Protein AF-A0A7Z0V0J2-F1 (afdb_monomer_lite)

Radius of gyration: 20.79 Å; chains: 1; bounding box: 38×26×68 Å

Foldseek 3Di:
DDWDKDKDQPVVQVPPPDDPDDDDQDKDKGKIKIKTKDKFFDDDPDNVCCVVDLHGMWMKIKIKMKMKIQDSDPDRFKIKIKIKMKMAIPDDRVPPDPDGMDIDMDIDIGD

Organism: Moraxella catarrhalis (NCBI:txid480)

Structure (mmCIF, N/CA/C/O backbone):
data_AF-A0A7Z0V0J2-F1
#
_entry.id   AF-A0A7Z0V0J2-F1
#
loop_
_atom_site.group_PDB
_atom_site.id
_atom_site.type_symbol
_atom_site.label_atom_id
_atom_site.label_alt_id
_atom_site.label_comp_id
_atom_site.label_asym_id
_atom_site.label_entity_id
_atom_site.label_seq_id
_atom_site.pdbx_PDB_ins_code
_atom_site.Cartn_x
_atom_site.Cartn_y
_atom_site.Cartn_z
_atom_site.occupancy
_atom_site.B_iso_or_equiv
_atom_site.auth_seq_id
_atom_site.auth_comp_id
_atom_site.auth_asym_id
_atom_site.auth_atom_id
_atom_site.pdbx_PDB_model_num
ATOM 1 N N . MET A 1 1 ? -7.500 -13.864 8.352 1.00 44.88 1 MET A N 1
ATOM 2 C CA . MET A 1 1 ? -7.374 -12.515 7.763 1.00 44.88 1 MET A CA 1
ATOM 3 C C . MET A 1 1 ? -7.485 -12.677 6.258 1.00 44.88 1 MET A C 1
ATOM 5 O O . MET A 1 1 ? -6.665 -13.387 5.693 1.00 44.88 1 MET A O 1
ATOM 9 N N . VAL A 1 2 ? -8.533 -12.138 5.637 1.00 36.44 2 VAL A N 1
ATOM 10 C CA . VAL A 1 2 ? -8.709 -12.161 4.176 1.00 36.44 2 VAL A CA 1
ATOM 11 C C . VAL A 1 2 ? -8.201 -10.818 3.658 1.00 36.44 2 VAL A C 1
ATOM 13 O O . VAL A 1 2 ? -8.670 -9.782 4.117 1.00 36.44 2 VAL A O 1
ATOM 16 N N . ARG A 1 3 ? -7.206 -10.835 2.769 1.00 45.53 3 ARG A N 1
ATOM 17 C CA . ARG A 1 3 ? -6.729 -9.653 2.037 1.00 45.53 3 ARG A CA 1
ATOM 18 C C . ARG A 1 3 ? -7.286 -9.759 0.618 1.00 45.53 3 ARG A C 1
ATOM 20 O O . ARG A 1 3 ? -7.129 -10.808 0.002 1.00 45.53 3 ARG A O 1
ATOM 27 N N . GLN A 1 4 ? -7.962 -8.719 0.139 1.00 55.06 4 GLN A N 1
ATOM 28 C CA . GLN A 1 4 ? -8.370 -8.603 -1.262 1.00 55.06 4 GLN A CA 1
ATOM 29 C C . GLN A 1 4 ? -7.607 -7.436 -1.881 1.00 55.06 4 GLN A C 1
ATOM 31 O O . GLN A 1 4 ? -7.829 -6.276 -1.533 1.00 55.06 4 GLN A O 1
ATOM 36 N N . ASP A 1 5 ? -6.681 -7.759 -2.773 1.00 52.59 5 ASP A N 1
ATOM 37 C CA . ASP A 1 5 ? -5.932 -6.818 -3.589 1.00 52.59 5 ASP A CA 1
ATOM 38 C C . ASP A 1 5 ? -6.506 -6.791 -5.010 1.00 52.59 5 ASP A C 1
ATOM 40 O O . ASP A 1 5 ? -6.688 -7.825 -5.650 1.00 52.59 5 ASP A O 1
ATOM 44 N N . ILE A 1 6 ? -6.807 -5.594 -5.519 1.00 63.78 6 ILE A N 1
ATOM 45 C CA . ILE A 1 6 ? -7.231 -5.406 -6.908 1.00 63.78 6 ILE A CA 1
ATOM 46 C C . ILE A 1 6 ? -6.097 -4.675 -7.622 1.00 63.78 6 ILE A C 1
ATOM 48 O O . ILE A 1 6 ? -5.856 -3.483 -7.417 1.00 63.78 6 ILE A O 1
ATOM 52 N N . SER A 1 7 ? -5.366 -5.413 -8.452 1.00 55.75 7 SER A N 1
ATOM 53 C CA . SER A 1 7 ? -4.288 -4.863 -9.274 1.00 55.75 7 SER A CA 1
ATOM 54 C C . SER A 1 7 ? -4.824 -4.497 -10.656 1.00 55.75 7 SER A C 1
ATOM 56 O O . SER A 1 7 ? -5.386 -5.341 -11.352 1.00 55.75 7 SER A O 1
ATOM 58 N N . PHE A 1 8 ? -4.619 -3.249 -11.070 1.00 58.81 8 PHE A N 1
ATOM 59 C CA . PHE A 1 8 ? -4.915 -2.780 -12.417 1.00 58.81 8 PHE A CA 1
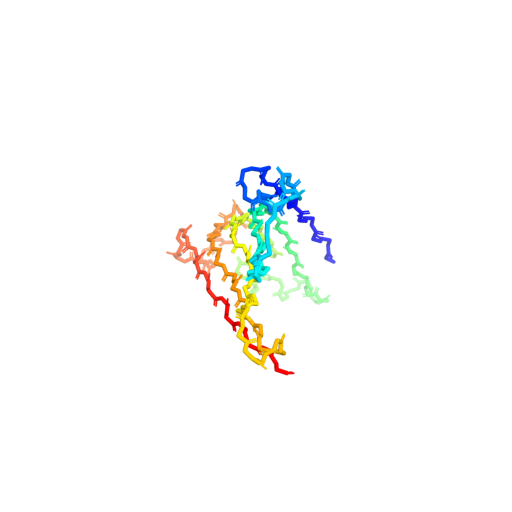ATOM 60 C C . PHE A 1 8 ? -3.614 -2.694 -13.216 1.00 58.81 8 PHE A C 1
ATOM 62 O O . PHE A 1 8 ? -2.636 -2.068 -12.805 1.00 58.81 8 PHE A O 1
ATOM 69 N N . TYR A 1 9 ? -3.617 -3.306 -14.396 1.00 61.62 9 TYR A N 1
ATOM 70 C CA . TYR A 1 9 ? -2.526 -3.207 -15.361 1.00 61.62 9 TYR A CA 1
ATOM 71 C C . TYR A 1 9 ? -2.954 -2.241 -16.468 1.00 61.62 9 TYR A C 1
ATOM 73 O O . TYR A 1 9 ? -3.531 -2.678 -17.466 1.00 61.62 9 TYR A O 1
ATOM 81 N N . PRO A 1 10 ? -2.761 -0.922 -16.293 1.00 51.38 10 PRO A N 1
ATOM 82 C CA . PRO A 1 10 ? -3.076 0.042 -17.336 1.00 51.38 10 PRO A CA 1
ATOM 83 C C . PRO A 1 10 ? -2.345 -0.311 -18.635 1.00 51.38 10 PRO A C 1
ATOM 85 O O . PRO A 1 10 ? -1.123 -0.452 -18.675 1.00 51.38 10 PRO A O 1
ATOM 88 N N . SER A 1 11 ? -3.107 -0.422 -19.721 1.00 45.91 11 SER A N 1
ATOM 89 C CA . SER A 1 11 ? -2.617 -0.804 -21.049 1.00 45.91 11 SER A CA 1
ATOM 90 C C . SER A 1 11 ? -1.541 0.141 -21.596 1.00 45.91 11 SER A C 1
ATOM 92 O O . SER A 1 11 ? -0.675 -0.300 -22.348 1.00 45.91 11 SER A O 1
ATOM 94 N N . PHE A 1 12 ? -1.522 1.410 -21.170 1.00 53.56 12 PHE A N 1
ATOM 95 C CA . PHE A 1 12 ? -0.487 2.377 -21.554 1.00 53.56 12 PHE A CA 1
ATOM 96 C C . PHE A 1 12 ? 0.882 2.118 -20.903 1.00 53.56 12 PHE A C 1
ATOM 98 O O . PHE A 1 12 ? 1.888 2.534 -21.472 1.00 53.56 12 PHE A O 1
ATOM 105 N N . LEU A 1 13 ? 0.936 1.412 -19.763 1.00 50.34 13 LEU A N 1
ATOM 106 C CA . LEU A 1 13 ? 2.180 0.971 -19.108 1.00 50.34 13 LEU A CA 1
ATOM 107 C C . LEU A 1 13 ? 2.689 -0.373 -19.658 1.00 50.34 13 LEU A C 1
ATOM 109 O O . LEU A 1 13 ? 3.841 -0.723 -19.430 1.00 50.34 13 LEU A O 1
ATOM 113 N N . ASN A 1 14 ? 1.862 -1.103 -20.417 1.00 46.69 14 ASN A N 1
ATOM 114 C CA . ASN A 1 14 ? 2.199 -2.401 -21.015 1.00 46.69 14 ASN A CA 1
ATOM 115 C C . ASN A 1 14 ? 2.590 -2.304 -22.508 1.00 46.69 14 ASN A C 1
ATOM 117 O O . ASN A 1 14 ? 2.533 -3.290 -23.248 1.00 46.69 14 ASN A O 1
ATOM 121 N N . GLN A 1 15 ? 2.979 -1.115 -22.982 1.00 45.09 15 GLN A N 1
ATOM 122 C CA . GLN A 1 15 ? 3.440 -0.902 -24.357 1.00 45.09 15 GLN A CA 1
ATOM 123 C C . GLN A 1 15 ? 4.855 -1.462 -24.573 1.00 45.09 15 GLN A C 1
ATOM 125 O O . GLN A 1 15 ? 5.814 -0.720 -24.749 1.00 45.09 15 GLN A O 1
ATOM 130 N N . GLN A 1 16 ? 4.995 -2.789 -24.587 1.00 54.22 16 GLN A N 1
ATOM 131 C CA . GLN A 1 16 ? 6.192 -3.448 -25.128 1.00 54.22 16 GLN A CA 1
ATOM 132 C C . GLN A 1 16 ? 5.908 -4.590 -26.111 1.00 54.22 16 GLN A C 1
ATOM 134 O O . GLN A 1 16 ? 6.842 -5.239 -26.576 1.00 54.22 16 GLN A O 1
ATOM 139 N N . LYS A 1 17 ? 4.660 -4.823 -26.531 1.00 49.50 17 LYS A N 1
ATOM 140 C CA . LYS A 1 17 ? 4.382 -5.829 -27.572 1.00 49.50 17 LYS A CA 1
ATOM 141 C C . LYS A 1 17 ? 3.355 -5.373 -28.603 1.00 49.50 17 LYS A C 1
ATOM 143 O O . LYS A 1 17 ? 2.227 -5.842 -28.602 1.00 49.50 17 LYS A O 1
ATOM 148 N N . ALA A 1 18 ? 3.790 -4.509 -29.521 1.00 42.38 18 ALA A N 1
ATOM 149 C CA . ALA A 1 18 ? 3.218 -4.411 -30.868 1.00 42.38 18 ALA A CA 1
ATOM 150 C C . ALA A 1 18 ? 4.148 -3.649 -31.837 1.00 42.38 18 ALA A C 1
ATOM 152 O O . ALA A 1 18 ? 3.727 -2.680 -32.453 1.00 42.38 18 ALA A O 1
ATOM 153 N N . ASN A 1 19 ? 5.418 -4.053 -31.981 1.00 38.31 19 ASN A N 1
ATOM 154 C CA . ASN A 1 19 ? 6.129 -3.825 -33.248 1.00 38.31 19 ASN A CA 1
ATOM 155 C C . ASN A 1 19 ? 7.314 -4.789 -33.398 1.00 38.31 19 ASN A C 1
ATOM 157 O O . ASN A 1 19 ? 8.430 -4.525 -32.957 1.00 38.31 19 ASN A O 1
ATOM 161 N N . SER A 1 20 ? 7.052 -5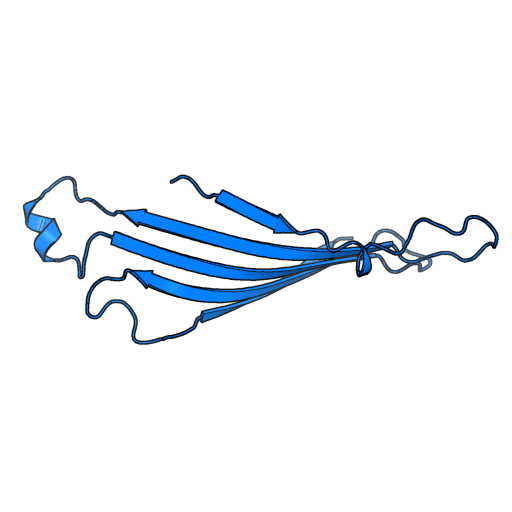.960 -33.978 1.00 49.03 20 SER A N 1
ATOM 162 C CA . SER A 1 20 ? 8.095 -6.910 -34.356 1.00 49.03 20 SER A CA 1
ATOM 163 C C . SER A 1 20 ? 8.623 -6.542 -35.737 1.00 49.03 20 SER A C 1
ATOM 165 O O . SER A 1 20 ? 8.175 -7.112 -36.722 1.00 49.03 20 SER A O 1
ATOM 167 N N . GLN A 1 21 ? 9.563 -5.600 -35.792 1.00 45.44 21 GLN A N 1
ATOM 168 C CA . GLN A 1 21 ? 10.573 -5.471 -36.848 1.00 45.44 21 GLN A CA 1
ATOM 169 C C . GLN A 1 21 ? 11.535 -4.349 -36.445 1.00 45.44 21 GLN A C 1
ATOM 171 O O . GLN A 1 21 ? 11.287 -3.183 -36.724 1.00 45.44 21 GLN A O 1
ATOM 176 N N . ASN A 1 22 ? 12.581 -4.703 -35.691 1.00 39.91 22 ASN A N 1
ATOM 177 C CA . ASN A 1 22 ? 13.966 -4.232 -35.830 1.00 39.91 22 ASN A CA 1
ATOM 178 C C . ASN A 1 22 ? 14.768 -4.592 -34.570 1.00 39.91 22 ASN A C 1
ATOM 180 O O . ASN A 1 22 ? 14.289 -4.531 -33.442 1.00 39.91 22 ASN A O 1
ATOM 184 N N . ASN A 1 23 ? 15.991 -5.045 -34.808 1.00 47.94 23 ASN A N 1
ATOM 185 C CA . ASN A 1 23 ? 16.878 -5.758 -33.899 1.00 47.94 23 ASN A CA 1
ATOM 186 C C . ASN A 1 23 ? 17.457 -4.826 -32.811 1.00 47.94 23 ASN A C 1
ATOM 188 O O . ASN A 1 23 ? 18.617 -4.430 -32.878 1.00 47.94 23 ASN A O 1
ATOM 192 N N . ILE A 1 24 ? 16.645 -4.437 -31.823 1.00 47.75 24 ILE A N 1
ATOM 193 C CA . ILE A 1 24 ? 17.095 -3.683 -30.647 1.00 47.75 24 ILE A CA 1
ATOM 194 C C . ILE A 1 24 ? 16.713 -4.468 -29.397 1.00 47.75 24 ILE A C 1
ATOM 196 O O . ILE A 1 24 ? 15.554 -4.800 -29.151 1.00 47.75 24 ILE A O 1
ATOM 200 N N . ARG A 1 25 ? 17.744 -4.789 -28.622 1.00 49.62 25 ARG A N 1
ATOM 201 C CA . ARG A 1 25 ? 17.707 -5.405 -27.300 1.00 49.62 25 ARG A CA 1
ATOM 202 C C . ARG A 1 25 ? 16.858 -4.554 -26.334 1.00 49.62 25 ARG A C 1
ATOM 204 O O . ARG A 1 25 ? 17.382 -3.700 -25.628 1.00 49.62 25 ARG A O 1
ATOM 211 N N . ASN A 1 26 ? 15.542 -4.767 -26.318 1.00 52.59 26 ASN A N 1
ATOM 212 C CA . ASN A 1 26 ? 14.614 -4.047 -25.439 1.00 52.59 26 ASN A CA 1
ATOM 213 C C . ASN A 1 26 ? 14.784 -4.497 -23.978 1.00 52.59 26 ASN A C 1
ATOM 215 O O . ASN A 1 26 ? 14.756 -5.695 -23.692 1.00 52.59 26 ASN A O 1
ATOM 219 N N . SER A 1 27 ? 14.977 -3.553 -23.054 1.00 57.62 27 SER A N 1
ATOM 220 C CA . SER A 1 27 ? 14.860 -3.794 -21.607 1.00 57.62 27 SER A CA 1
ATOM 221 C C . SER A 1 27 ? 13.425 -4.199 -21.276 1.00 57.62 27 SER A C 1
ATOM 223 O O . SER A 1 27 ? 12.496 -3.560 -21.769 1.00 57.62 27 SER A O 1
ATOM 225 N N . GLN A 1 28 ? 13.236 -5.232 -20.452 1.00 65.06 28 GLN A N 1
ATOM 226 C CA . GLN A 1 28 ? 11.906 -5.626 -19.981 1.00 65.06 28 GLN A CA 1
ATOM 227 C C . GLN A 1 28 ? 11.531 -4.768 -18.773 1.00 65.06 28 GLN A C 1
ATOM 229 O O . GLN A 1 28 ? 12.231 -4.770 -17.758 1.00 65.06 28 GLN A O 1
ATOM 234 N N . ALA A 1 29 ? 10.447 -4.008 -18.909 1.00 72.62 29 ALA A N 1
ATOM 235 C CA . ALA A 1 29 ? 9.894 -3.190 -17.840 1.00 72.62 29 ALA A CA 1
ATOM 236 C C . ALA A 1 29 ? 8.403 -3.497 -17.696 1.00 72.62 29 ALA A C 1
ATOM 238 O O . ALA A 1 29 ? 7.667 -3.496 -18.684 1.00 72.62 29 ALA A O 1
ATOM 239 N N . SER A 1 30 ? 7.955 -3.760 -16.471 1.00 80.75 30 SER A N 1
ATOM 240 C CA . SER A 1 30 ? 6.533 -3.927 -16.172 1.00 80.75 30 SER A CA 1
ATOM 241 C C . SER A 1 30 ? 6.158 -3.117 -14.952 1.00 80.75 30 SER A C 1
ATOM 243 O O . SER A 1 30 ? 6.890 -3.089 -13.964 1.00 80.75 30 SER A O 1
ATOM 245 N N . HIS A 1 31 ? 4.993 -2.485 -15.025 1.00 87.31 31 HIS A N 1
ATOM 246 C CA . HIS A 1 31 ? 4.485 -1.590 -14.004 1.00 87.31 31 HIS A CA 1
ATOM 247 C C . HIS A 1 31 ? 2.995 -1.858 -13.782 1.00 87.31 31 HIS A C 1
ATOM 249 O O . HIS A 1 31 ? 2.246 -2.087 -14.734 1.00 87.31 31 HIS A O 1
ATOM 255 N N . ALA A 1 32 ? 2.563 -1.810 -12.527 1.00 87.44 32 ALA A N 1
ATOM 256 C CA . ALA A 1 32 ? 1.179 -2.005 -12.124 1.00 87.44 32 ALA A CA 1
ATOM 257 C C . ALA A 1 32 ? 0.780 -0.960 -11.085 1.00 87.44 32 ALA A C 1
ATOM 259 O O . ALA A 1 32 ? 1.568 -0.624 -10.199 1.00 87.44 32 ALA A O 1
ATOM 260 N N . ILE A 1 33 ? -0.460 -0.486 -11.186 1.00 90.44 33 ILE A N 1
ATOM 261 C CA . ILE A 1 33 ? -1.099 0.343 -10.165 1.00 90.44 33 ILE A CA 1
ATOM 262 C C . ILE A 1 33 ? -2.070 -0.566 -9.422 1.00 90.44 33 ILE A C 1
ATOM 264 O O . ILE A 1 33 ? -2.836 -1.300 -10.044 1.00 90.44 33 ILE A O 1
ATOM 268 N N . TYR A 1 34 ? -2.051 -0.548 -8.100 1.00 88.38 34 TYR A N 1
ATOM 269 C CA . TYR A 1 34 ? -2.918 -1.402 -7.302 1.00 88.38 34 TYR A CA 1
ATOM 270 C C . TYR A 1 34 ? -3.629 -0.593 -6.227 1.00 88.38 34 TYR A C 1
ATOM 272 O O . TYR A 1 34 ? -3.087 0.373 -5.694 1.00 88.38 34 TYR A O 1
ATOM 280 N N . LEU A 1 35 ? -4.859 -0.998 -5.926 1.00 95.00 35 LEU A N 1
ATOM 281 C CA . LEU A 1 35 ? -5.626 -0.500 -4.795 1.00 95.00 35 LEU A CA 1
ATOM 282 C C . LEU A 1 35 ? -6.060 -1.684 -3.940 1.00 95.00 35 LEU A C 1
ATOM 284 O O . LEU A 1 35 ? -6.293 -2.785 -4.447 1.00 95.00 35 LEU A O 1
ATOM 288 N N . GLY A 1 36 ? -6.186 -1.467 -2.641 1.00 92.00 36 GLY A N 1
ATOM 289 C CA . GLY A 1 36 ? -6.642 -2.513 -1.743 1.00 92.00 36 GLY A CA 1
ATOM 290 C C . GLY A 1 36 ? -7.174 -1.973 -0.434 1.00 92.00 36 GLY A C 1
ATOM 291 O O . GLY A 1 36 ? -7.043 -0.791 -0.113 1.00 92.00 36 GLY A O 1
ATOM 292 N N . MET A 1 37 ? -7.798 -2.876 0.311 1.00 94.25 37 MET A N 1
ATOM 293 C CA . MET A 1 37 ? -8.279 -2.631 1.660 1.00 94.25 37 MET A CA 1
ATOM 294 C C . MET A 1 37 ? -7.955 -3.829 2.544 1.00 94.25 37 MET A C 1
ATOM 296 O O . MET A 1 37 ? -7.973 -4.976 2.090 1.00 94.25 37 MET A O 1
ATOM 300 N N . ASP A 1 38 ? -7.666 -3.569 3.811 1.00 90.75 38 ASP A N 1
ATOM 301 C CA . ASP A 1 38 ? -7.554 -4.603 4.825 1.00 90.75 38 ASP A CA 1
ATOM 302 C C . ASP A 1 38 ? -8.316 -4.221 6.093 1.00 90.75 38 ASP A C 1
ATOM 304 O O . ASP A 1 38 ? -8.596 -3.057 6.372 1.00 90.75 38 ASP A O 1
ATOM 308 N N . ALA A 1 39 ? -8.729 -5.248 6.830 1.00 92.12 39 ALA A N 1
ATOM 309 C CA . ALA A 1 39 ? -9.378 -5.106 8.118 1.00 92.12 39 ALA A CA 1
ATOM 310 C C . ALA A 1 39 ? -8.883 -6.207 9.058 1.00 92.12 39 ALA A C 1
ATOM 312 O O . ALA A 1 39 ? -8.781 -7.381 8.684 1.00 92.12 39 ALA A O 1
ATOM 313 N N . GLY A 1 40 ? -8.564 -5.817 10.284 1.00 89.62 40 GLY A N 1
ATOM 314 C CA . GLY A 1 40 ? -8.098 -6.677 11.356 1.00 89.62 40 GLY A CA 1
ATOM 315 C C . GLY A 1 40 ? -8.965 -6.513 12.594 1.00 89.62 40 GLY A C 1
ATOM 316 O O . GLY A 1 40 ? -9.442 -5.419 12.896 1.00 89.62 40 GLY A O 1
ATOM 317 N N . TYR A 1 41 ? -9.148 -7.616 13.317 1.00 88.75 41 TYR A N 1
ATOM 318 C CA . TYR A 1 41 ? -9.782 -7.621 14.627 1.00 88.75 41 TYR A CA 1
ATOM 319 C C . TYR A 1 41 ? -8.906 -8.387 15.617 1.00 88.75 41 TYR A C 1
ATOM 321 O O . TYR A 1 41 ? -8.388 -9.453 15.281 1.00 88.75 41 TYR A O 1
ATOM 329 N N . ILE A 1 42 ? -8.733 -7.851 16.822 1.00 86.62 42 ILE A N 1
ATOM 330 C CA . ILE A 1 42 ? -7.955 -8.460 17.901 1.00 86.62 42 ILE A CA 1
ATOM 331 C C . ILE A 1 42 ? -8.905 -8.808 19.041 1.00 86.62 42 ILE A C 1
ATOM 333 O O . ILE A 1 42 ? -9.671 -7.966 19.505 1.00 86.62 42 ILE A O 1
ATOM 337 N N . THR A 1 43 ? -8.815 -10.047 19.524 1.00 81.44 43 THR A N 1
ATOM 338 C CA . THR A 1 43 ? -9.577 -10.538 20.677 1.00 81.44 43 THR A CA 1
ATOM 339 C C . THR A 1 43 ? -8.639 -11.141 21.699 1.00 81.44 43 THR A C 1
ATOM 341 O O . THR A 1 43 ? -7.781 -11.941 21.327 1.00 81.44 43 THR A O 1
ATOM 344 N N . ASN A 1 44 ? -8.839 -10.853 22.982 1.00 80.88 44 ASN A N 1
ATOM 345 C CA . ASN A 1 44 ? -8.188 -11.626 24.034 1.00 80.88 44 ASN A CA 1
ATOM 346 C C . ASN A 1 44 ? -9.046 -12.831 24.427 1.00 80.88 44 ASN A C 1
ATOM 348 O O . ASN A 1 44 ? -10.275 -12.748 24.444 1.00 80.88 44 ASN A O 1
ATOM 352 N N . HIS A 1 45 ? -8.388 -13.931 24.804 1.00 79.00 45 HIS A N 1
ATOM 353 C CA . HIS A 1 45 ? -9.064 -15.073 25.429 1.00 79.00 45 HIS A CA 1
ATOM 354 C C . HIS A 1 45 ? -9.788 -14.667 26.718 1.00 79.00 45 HIS A C 1
ATOM 356 O O . HIS A 1 45 ? -10.910 -15.102 26.964 1.00 79.00 45 HIS A O 1
ATOM 362 N N . ASP A 1 46 ? -9.169 -13.796 27.515 1.00 80.75 46 ASP A N 1
ATOM 363 C CA . ASP A 1 46 ? -9.802 -13.202 28.685 1.00 80.75 46 ASP A CA 1
ATOM 364 C C . ASP A 1 46 ? -10.463 -11.867 28.313 1.00 80.75 46 ASP A C 1
ATOM 366 O O . ASP A 1 46 ? -9.797 -10.863 28.044 1.00 80.75 46 ASP A O 1
ATOM 370 N N . LYS A 1 47 ? -11.800 -11.845 28.334 1.00 75.56 47 LYS A N 1
ATOM 371 C CA . LYS A 1 47 ? -12.609 -10.662 28.004 1.00 75.56 47 LYS A CA 1
ATOM 372 C C . LYS A 1 47 ? -12.362 -9.483 28.948 1.00 75.56 47 LYS A C 1
ATOM 374 O O . LYS A 1 47 ? -12.620 -8.344 28.561 1.00 75.56 47 LYS A O 1
ATOM 379 N N . SER A 1 48 ? -11.860 -9.719 30.162 1.00 76.81 48 SER A N 1
ATOM 380 C CA . SER A 1 48 ? -11.525 -8.644 31.102 1.00 76.81 48 SER A CA 1
ATOM 381 C C . SER A 1 48 ? -10.342 -7.794 30.613 1.00 76.81 48 SER A C 1
ATOM 383 O O . SER A 1 48 ? -10.313 -6.583 30.847 1.00 76.81 48 SER A O 1
ATOM 385 N N . GLN A 1 49 ? -9.427 -8.395 29.842 1.00 73.50 49 GLN A N 1
ATOM 386 C CA . GLN A 1 49 ? -8.247 -7.740 29.268 1.00 73.50 49 GLN A CA 1
ATOM 387 C C . GLN A 1 49 ? -8.597 -6.851 28.067 1.00 73.50 49 GLN A C 1
ATOM 389 O O . GLN A 1 49 ? -7.835 -5.948 27.730 1.00 73.50 49 GLN A O 1
ATOM 394 N N . ASN A 1 50 ? -9.772 -7.031 27.450 1.00 70.44 50 ASN A N 1
ATOM 395 C CA . ASN A 1 50 ? -10.209 -6.194 26.326 1.00 70.44 50 ASN A CA 1
ATOM 396 C C . ASN A 1 50 ? -10.343 -4.715 26.713 1.00 70.44 50 ASN A C 1
ATOM 398 O O . ASN A 1 50 ? -10.184 -3.854 25.857 1.00 70.44 50 ASN A O 1
ATOM 402 N N . LYS A 1 51 ? -10.563 -4.410 27.999 1.00 71.31 51 LYS A N 1
ATOM 403 C CA . LYS A 1 51 ? -10.605 -3.031 28.517 1.00 71.31 51 LYS A CA 1
ATOM 404 C C . LYS A 1 51 ? -9.246 -2.321 28.488 1.00 71.31 51 LYS A C 1
ATOM 406 O O . LYS A 1 51 ? -9.201 -1.112 28.673 1.00 71.31 51 LYS A O 1
ATOM 411 N N . ARG A 1 52 ? -8.147 -3.066 28.308 1.00 73.12 52 ARG A N 1
ATOM 412 C CA . ARG A 1 52 ? -6.782 -2.525 28.204 1.00 73.12 52 ARG A CA 1
ATOM 413 C C . ARG A 1 52 ? -6.364 -2.241 26.762 1.00 73.12 52 ARG A C 1
ATOM 415 O O . ARG A 1 52 ? -5.342 -1.599 26.550 1.00 73.12 52 ARG A O 1
ATOM 422 N N . LEU A 1 53 ? -7.124 -2.727 25.781 1.00 77.56 53 LEU A N 1
ATOM 423 C CA . L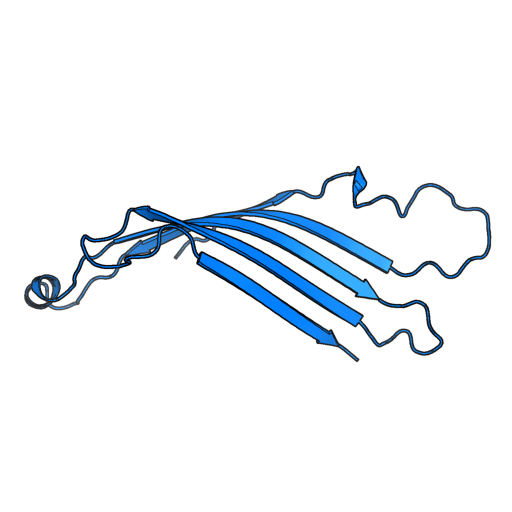EU A 1 53 ? -6.893 -2.409 24.378 1.00 77.56 53 LEU A CA 1
ATOM 424 C C . LEU A 1 53 ? -7.509 -1.042 24.066 1.00 77.56 53 LEU A C 1
ATOM 426 O O . LEU A 1 53 ? -8.637 -0.767 24.467 1.00 77.56 53 LEU A O 1
ATOM 430 N N . LEU A 1 54 ? -6.792 -0.215 23.302 1.00 77.38 54 LEU A N 1
ATOM 431 C CA . LEU A 1 54 ? -7.313 1.062 22.790 1.00 77.38 54 LEU A CA 1
ATOM 432 C C . LEU A 1 54 ? -8.543 0.850 21.888 1.00 77.38 54 LEU A C 1
ATOM 434 O O . LEU A 1 54 ? -9.443 1.678 21.837 1.00 77.38 54 LEU A O 1
ATOM 438 N N . GLY A 1 55 ? -8.607 -0.310 21.235 1.00 81.56 55 GLY A N 1
ATOM 439 C CA . GLY A 1 55 ? -9.787 -0.882 20.602 1.00 81.56 55 GLY A CA 1
ATOM 440 C C . GLY A 1 55 ? -9.438 -2.208 19.940 1.00 81.56 55 GLY A C 1
ATOM 441 O O . GLY A 1 55 ? -8.303 -2.673 20.009 1.00 81.56 55 GLY A O 1
ATOM 442 N N . GLN A 1 56 ? -10.436 -2.845 19.338 1.00 87.06 56 GLN A N 1
ATOM 443 C CA . GLN A 1 56 ? -10.318 -4.223 18.852 1.00 87.06 56 GLN A CA 1
ATOM 444 C C . GLN A 1 56 ? -10.333 -4.330 17.330 1.00 87.06 56 GLN A C 1
ATOM 446 O O . GLN A 1 56 ? -10.136 -5.422 16.828 1.00 87.06 56 GLN A O 1
ATOM 451 N N . HIS A 1 57 ? -10.575 -3.246 16.596 1.00 89.25 57 HIS A N 1
ATOM 452 C CA . HIS A 1 57 ? -10.700 -3.260 15.141 1.00 89.25 57 HIS A CA 1
ATOM 453 C C . HIS A 1 57 ? -9.769 -2.229 14.513 1.00 89.25 57 HIS A C 1
ATOM 455 O O . HIS A 1 57 ? -9.525 -1.186 15.109 1.00 89.25 57 HIS A O 1
ATOM 461 N N . LEU A 1 58 ? -9.284 -2.515 13.311 1.00 90.81 58 LEU A N 1
ATOM 462 C CA . LEU A 1 58 ? -8.549 -1.575 12.474 1.00 90.81 58 LEU A CA 1
ATOM 463 C C . LEU A 1 58 ? -8.842 -1.914 11.015 1.00 90.81 58 LEU A C 1
ATOM 465 O O . LEU A 1 58 ? -8.703 -3.072 10.633 1.00 90.81 58 LEU A O 1
ATOM 469 N N . ALA A 1 59 ? -9.237 -0.932 10.212 1.00 92.56 59 ALA A N 1
ATOM 470 C CA . ALA A 1 59 ? -9.409 -1.082 8.775 1.00 92.56 59 ALA A CA 1
ATOM 471 C C . ALA A 1 59 ? -8.699 0.044 8.026 1.00 92.56 59 ALA A C 1
ATOM 473 O O . ALA A 1 59 ? -8.814 1.217 8.396 1.00 92.56 59 ALA A O 1
ATOM 474 N N . GLY A 1 60 ? -7.998 -0.312 6.957 1.00 92.69 60 GLY A N 1
ATOM 475 C CA . GLY A 1 60 ? -7.255 0.610 6.114 1.00 92.69 60 GLY A CA 1
ATOM 476 C C . GLY A 1 60 ? -7.529 0.381 4.636 1.00 92.69 60 GLY A C 1
ATOM 477 O O . GLY A 1 60 ? -7.930 -0.702 4.213 1.00 92.69 60 GLY A O 1
ATOM 478 N N . ALA A 1 61 ? -7.291 1.419 3.843 1.00 94.75 61 ALA A N 1
ATOM 479 C CA . ALA A 1 61 ? -7.173 1.303 2.397 1.00 94.75 61 ALA A CA 1
ATOM 480 C C . ALA A 1 61 ? -5.841 1.868 1.924 1.00 94.75 61 ALA A C 1
ATOM 482 O O . ALA A 1 61 ? -5.245 2.733 2.571 1.00 94.75 61 ALA A O 1
ATOM 483 N N . PHE A 1 62 ? -5.382 1.370 0.783 1.00 95.06 62 PHE A N 1
ATOM 484 C CA . PHE A 1 62 ? -4.116 1.752 0.185 1.00 95.06 62 PHE A CA 1
ATOM 485 C C . PHE A 1 62 ? -4.211 1.823 -1.334 1.00 95.06 62 PHE A C 1
ATOM 487 O O . PHE A 1 62 ? -5.012 1.135 -1.969 1.00 95.06 62 PHE A O 1
ATOM 494 N N . ILE A 1 63 ? -3.347 2.657 -1.901 1.00 96.12 63 ILE A N 1
ATOM 495 C CA . ILE A 1 63 ? -3.050 2.716 -3.326 1.00 96.12 63 ILE A CA 1
ATOM 496 C C . ILE A 1 63 ? -1.535 2.706 -3.495 1.00 96.12 63 ILE A C 1
ATOM 498 O O . ILE A 1 63 ? -0.812 3.353 -2.732 1.00 96.12 63 ILE A O 1
ATOM 502 N N . GLY A 1 64 ? -1.049 1.972 -4.486 1.00 95.00 64 GLY A N 1
ATOM 503 C CA . GLY A 1 64 ? 0.374 1.868 -4.746 1.00 95.00 64 GLY A CA 1
ATOM 504 C C . GLY A 1 64 ? 0.704 1.605 -6.201 1.00 95.00 64 GLY A C 1
ATOM 505 O O . GLY A 1 64 ? -0.154 1.291 -7.029 1.00 95.00 64 GLY A O 1
ATOM 506 N N . ILE A 1 65 ? 1.985 1.762 -6.498 1.00 94.00 65 ILE A N 1
ATOM 507 C CA . ILE A 1 65 ? 2.594 1.436 -7.775 1.00 94.00 65 ILE A CA 1
ATOM 508 C C . ILE A 1 65 ? 3.742 0.474 -7.523 1.00 94.00 65 ILE A C 1
ATOM 510 O O . ILE A 1 65 ? 4.575 0.703 -6.652 1.00 94.00 65 ILE A O 1
ATOM 514 N N . LYS A 1 66 ? 3.809 -0.591 -8.313 1.00 93.25 66 LYS A N 1
ATOM 515 C CA . LYS A 1 66 ? 4.937 -1.519 -8.289 1.00 93.25 66 LYS A CA 1
ATOM 516 C C . LYS A 1 66 ? 5.441 -1.767 -9.688 1.00 93.25 66 LYS A C 1
ATOM 518 O O . LYS A 1 66 ? 4.674 -1.715 -10.650 1.00 93.25 66 LYS A O 1
ATOM 523 N N . GLY A 1 67 ? 6.719 -2.066 -9.804 1.00 89.62 67 GLY A N 1
ATOM 524 C CA . GLY A 1 67 ? 7.283 -2.439 -11.082 1.00 89.62 67 GLY A CA 1
ATOM 525 C C . GLY A 1 67 ? 8.605 -3.158 -10.961 1.00 89.62 67 GLY A C 1
ATOM 526 O O . GLY A 1 67 ? 9.214 -3.210 -9.893 1.00 89.62 67 GLY A O 1
ATOM 527 N N . HIS A 1 68 ? 9.028 -3.704 -12.092 1.00 87.81 68 HIS A N 1
ATOM 528 C CA . HIS A 1 68 ? 10.346 -4.284 -12.259 1.00 87.81 68 HIS A CA 1
ATOM 529 C C . HIS A 1 68 ? 11.012 -3.738 -13.518 1.00 87.81 68 HIS A C 1
ATOM 531 O O . HIS A 1 68 ? 10.345 -3.429 -14.507 1.00 87.81 68 HIS A O 1
ATOM 537 N N . TYR A 1 69 ? 12.333 -3.632 -13.465 1.00 83.44 69 TYR A N 1
ATOM 538 C CA . TYR A 1 69 ? 13.186 -3.218 -14.563 1.00 83.44 69 TYR A CA 1
ATOM 539 C C . TYR A 1 69 ? 14.391 -4.153 -14.649 1.00 83.44 69 TYR A C 1
ATOM 541 O O . TYR A 1 69 ? 15.209 -4.213 -13.728 1.00 83.44 69 TYR A O 1
ATOM 549 N N . THR A 1 70 ? 14.514 -4.851 -15.774 1.00 81.56 70 THR A N 1
ATOM 550 C CA . THR A 1 70 ? 15.689 -5.663 -16.101 1.00 81.56 70 THR A CA 1
ATOM 551 C C . THR A 1 70 ? 16.475 -4.937 -17.198 1.00 81.56 70 THR A C 1
ATOM 553 O O . THR A 1 70 ? 15.992 -4.845 -18.335 1.00 81.56 70 THR A O 1
ATOM 556 N N . PRO A 1 71 ? 17.661 -4.374 -16.893 1.00 72.50 71 PRO A N 1
ATOM 557 C CA . PRO A 1 71 ? 18.464 -3.656 -17.869 1.00 72.50 71 PRO A CA 1
ATOM 558 C C . PRO A 1 71 ? 18.951 -4.610 -18.959 1.00 72.50 71 PRO A C 1
ATOM 560 O O . PRO A 1 71 ? 19.545 -5.647 -18.664 1.00 72.50 71 PRO A O 1
ATOM 563 N N . ASN A 1 72 ? 18.789 -4.233 -20.227 1.00 64.69 72 ASN A N 1
ATOM 564 C CA . ASN A 1 72 ? 19.359 -4.995 -21.335 1.00 64.69 72 ASN A CA 1
ATOM 565 C C . ASN A 1 72 ? 20.856 -4.685 -21.513 1.00 64.69 72 ASN A C 1
ATOM 567 O O . ASN A 1 72 ? 21.280 -3.993 -22.437 1.00 64.69 72 ASN A O 1
ATOM 571 N N . THR A 1 73 ? 21.655 -5.162 -20.562 1.00 64.38 73 THR A N 1
ATOM 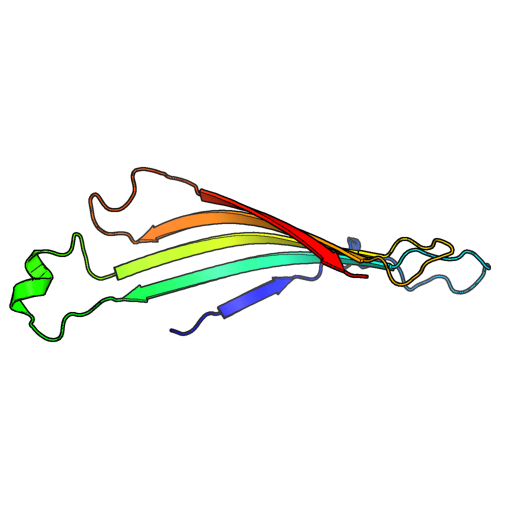572 C CA . THR A 1 73 ? 23.122 -5.082 -20.588 1.00 64.38 73 THR A CA 1
ATOM 573 C C . THR A 1 73 ? 23.716 -6.472 -20.801 1.00 64.38 73 THR A C 1
ATOM 575 O O . THR A 1 73 ? 23.001 -7.472 -20.819 1.00 64.38 73 THR A O 1
ATOM 578 N N . SER A 1 74 ? 25.038 -6.567 -20.948 1.00 61.91 74 SER A N 1
ATOM 579 C CA . SER A 1 74 ? 25.767 -7.839 -21.080 1.00 61.91 74 SER A CA 1
ATOM 580 C C . SER A 1 74 ? 25.565 -8.815 -19.908 1.00 61.91 74 SER A C 1
ATOM 582 O O . SER A 1 74 ? 26.036 -9.945 -19.991 1.00 61.91 74 SER A O 1
ATOM 584 N N . ASN A 1 75 ? 24.881 -8.397 -18.836 1.00 56.78 75 ASN A N 1
ATOM 585 C CA . ASN A 1 75 ? 24.555 -9.215 -17.677 1.00 56.78 75 ASN A CA 1
ATOM 586 C C . ASN A 1 75 ? 23.025 -9.214 -17.432 1.00 56.78 75 ASN A C 1
ATOM 588 O O . ASN A 1 75 ? 22.528 -8.404 -16.648 1.00 56.78 75 ASN A O 1
ATOM 592 N N . PRO A 1 76 ? 22.256 -10.084 -18.116 1.00 62.06 76 PRO A N 1
ATOM 593 C CA . PRO A 1 76 ? 20.788 -10.095 -18.064 1.00 62.06 76 PRO A CA 1
ATOM 594 C C . PRO A 1 76 ? 20.210 -10.614 -16.735 1.00 62.06 76 PRO A C 1
ATOM 596 O O . PRO A 1 76 ? 18.994 -10.724 -16.604 1.00 62.06 76 PRO A O 1
ATOM 599 N N . TYR A 1 77 ? 21.058 -10.948 -15.759 1.00 68.69 77 TYR A N 1
ATOM 600 C CA . TYR A 1 77 ? 20.636 -11.489 -14.467 1.00 68.69 77 TYR A CA 1
ATOM 601 C C . TYR A 1 77 ? 20.286 -10.404 -13.439 1.00 68.69 77 TYR A C 1
ATOM 603 O O . TYR A 1 77 ? 19.568 -10.679 -12.483 1.00 68.69 77 TYR A O 1
ATOM 611 N N . LEU A 1 78 ? 20.720 -9.155 -13.653 1.00 78.75 78 LEU A N 1
ATOM 612 C CA . LEU A 1 78 ? 20.436 -8.061 -12.727 1.00 78.75 78 LEU A CA 1
ATOM 613 C C . LEU A 1 78 ? 19.022 -7.511 -12.951 1.00 78.75 78 LEU A C 1
ATOM 615 O O . LEU A 1 78 ? 18.733 -6.959 -14.007 1.00 78.75 78 LEU A O 1
ATOM 619 N N . SER A 1 79 ? 18.144 -7.624 -11.960 1.00 83.81 79 SER A N 1
ATOM 620 C CA . SER A 1 79 ? 16.779 -7.084 -12.011 1.00 83.81 79 SER A CA 1
ATOM 621 C C . SER A 1 79 ? 16.492 -6.194 -10.809 1.00 83.81 79 SER A C 1
ATOM 6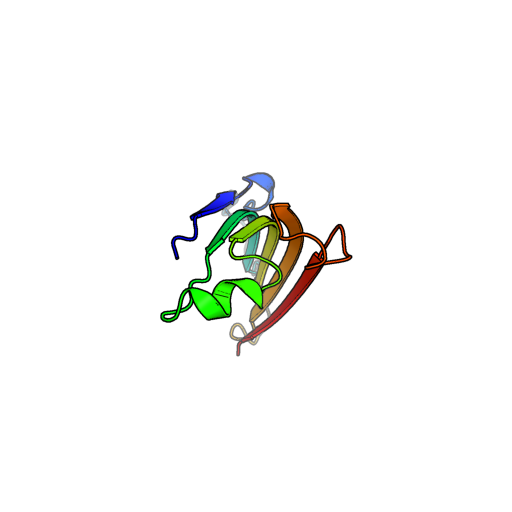23 O O . SER A 1 79 ? 16.823 -6.539 -9.675 1.00 83.81 79 SER A O 1
ATOM 625 N N . PHE A 1 80 ? 15.847 -5.058 -11.058 1.00 89.19 80 PHE A N 1
ATOM 626 C CA . PHE A 1 80 ? 15.435 -4.097 -10.039 1.00 89.19 80 PHE A CA 1
ATOM 627 C C . PHE A 1 80 ? 13.924 -4.128 -9.872 1.00 89.19 80 PHE A C 1
ATOM 629 O O . PHE A 1 80 ? 13.197 -4.112 -10.858 1.00 89.19 80 PHE A O 1
ATOM 636 N N . ASN A 1 81 ? 13.451 -4.125 -8.632 1.00 91.94 81 ASN A N 1
ATOM 637 C CA . ASN A 1 81 ? 12.036 -4.074 -8.291 1.00 91.94 81 ASN A CA 1
ATOM 638 C C . ASN A 1 81 ? 11.779 -2.874 -7.386 1.00 91.94 81 ASN A C 1
ATOM 640 O O . ASN A 1 81 ? 12.604 -2.552 -6.529 1.00 91.94 81 ASN A O 1
ATOM 644 N N . TYR A 1 82 ? 10.627 -2.237 -7.549 1.00 92.88 82 TYR A N 1
ATOM 645 C CA . TYR A 1 82 ? 10.180 -1.173 -6.662 1.00 92.88 82 TYR A CA 1
ATOM 646 C C . TYR A 1 82 ? 8.697 -1.331 -6.327 1.00 92.88 82 TYR A C 1
ATOM 648 O O . TYR A 1 82 ? 7.914 -1.822 -7.143 1.00 92.88 82 TYR A O 1
ATOM 656 N N . ASP A 1 83 ? 8.321 -0.877 -5.138 1.00 95.19 83 ASP A N 1
ATOM 657 C CA . ASP A 1 83 ? 6.942 -0.724 -4.684 1.00 95.19 83 ASP A CA 1
ATOM 658 C C . ASP A 1 83 ? 6.838 0.561 -3.855 1.00 95.19 83 ASP A C 1
ATOM 660 O O . ASP A 1 83 ? 7.625 0.778 -2.932 1.00 95.19 83 ASP A O 1
ATOM 664 N N . ILE A 1 84 ? 5.907 1.439 -4.214 1.00 96.69 84 ILE A N 1
ATOM 665 C CA . ILE A 1 84 ? 5.639 2.699 -3.524 1.00 96.69 84 ILE A CA 1
ATOM 666 C C . ILE A 1 84 ? 4.141 2.761 -3.272 1.00 96.69 84 ILE A C 1
ATOM 668 O O . ILE A 1 84 ? 3.353 2.677 -4.213 1.00 96.69 84 ILE A O 1
ATOM 672 N N . PHE A 1 85 ? 3.743 2.971 -2.022 1.00 96.44 85 PHE A N 1
ATOM 673 C CA . PHE A 1 85 ? 2.333 3.045 -1.655 1.00 96.44 85 PHE A CA 1
ATOM 674 C C . PHE A 1 85 ? 2.050 4.156 -0.654 1.00 96.44 85 PHE A C 1
ATOM 676 O O . PHE A 1 85 ? 2.922 4.593 0.100 1.00 96.44 85 PHE A O 1
ATOM 683 N N . THR A 1 86 ? 0.792 4.583 -0.630 1.00 97.12 86 THR A N 1
ATOM 684 C CA . THR A 1 86 ? 0.226 5.395 0.441 1.00 97.12 86 THR A CA 1
ATOM 685 C C . THR A 1 86 ? -1.084 4.783 0.914 1.00 97.12 86 THR A C 1
ATOM 687 O O . THR A 1 86 ? -1.789 4.105 0.165 1.00 97.12 86 THR A O 1
ATOM 690 N N . SER A 1 87 ? -1.387 4.979 2.187 1.00 94.88 87 SER A N 1
ATOM 691 C CA . SER A 1 87 ? -2.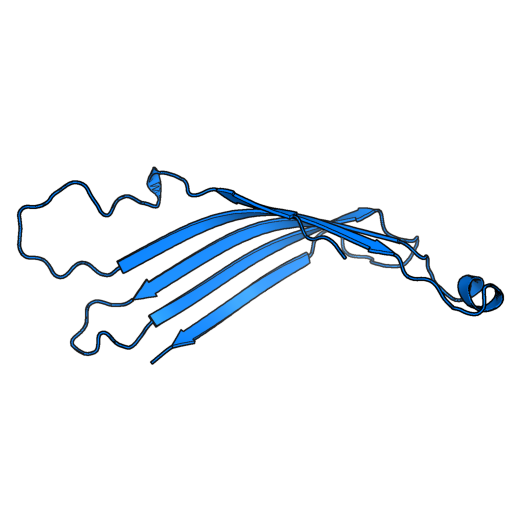485 4.324 2.878 1.00 94.88 87 SER A CA 1
ATOM 692 C C . SER A 1 87 ? -3.093 5.238 3.925 1.00 94.88 87 SER A C 1
ATOM 694 O O . SER A 1 87 ? -2.441 6.152 4.440 1.00 94.88 87 SER A O 1
ATOM 696 N N . LYS A 1 88 ? -4.355 4.967 4.236 1.00 93.94 88 LYS A N 1
ATOM 697 C CA . LYS A 1 88 ? -5.119 5.686 5.243 1.00 93.94 88 LYS A CA 1
ATOM 698 C C . LYS A 1 88 ? -5.966 4.711 6.049 1.00 93.94 88 LYS A C 1
ATOM 700 O O . LYS A 1 88 ? -6.592 3.811 5.484 1.00 93.94 88 LYS A O 1
ATOM 705 N N . ALA A 1 89 ? -6.006 4.923 7.362 1.00 92.38 89 ALA A N 1
ATOM 706 C CA . ALA A 1 89 ? -6.972 4.268 8.229 1.00 92.38 89 ALA A CA 1
ATOM 707 C C . ALA A 1 89 ? -8.382 4.786 7.900 1.00 92.38 89 ALA A C 1
ATOM 709 O O . ALA A 1 89 ? -8.638 5.990 7.910 1.00 92.38 89 ALA A O 1
ATOM 710 N N . ILE A 1 90 ? -9.292 3.870 7.575 1.00 91.06 90 ILE A N 1
ATOM 711 C CA . ILE A 1 90 ? -10.718 4.159 7.361 1.00 91.06 90 ILE A CA 1
ATOM 712 C C . ILE A 1 90 ? -11.472 4.039 8.687 1.00 91.06 90 ILE A C 1
ATOM 714 O O . ILE A 1 90 ? -12.413 4.784 8.946 1.00 91.06 90 ILE A O 1
ATOM 718 N N . SER A 1 91 ? -11.061 3.088 9.525 1.00 89.75 91 SER A N 1
ATOM 719 C CA . SER A 1 91 ? -11.652 2.845 10.833 1.00 89.75 91 SER A CA 1
ATOM 720 C C . SER A 1 91 ? -10.554 2.421 11.791 1.00 89.75 91 SER A C 1
ATOM 722 O O . SER A 1 91 ? -9.881 1.420 11.563 1.00 89.75 91 SER A O 1
ATOM 724 N N . GLU A 1 92 ? -10.363 3.188 12.854 1.00 89.75 92 GLU A N 1
ATOM 725 C CA . GLU A 1 92 ? -9.363 2.911 13.876 1.00 89.75 92 GLU A CA 1
ATOM 726 C C . GLU A 1 92 ? -9.897 3.259 15.269 1.00 89.75 92 GLU A C 1
ATOM 728 O O . GLU A 1 92 ? -10.805 4.089 15.396 1.00 89.75 92 GLU A O 1
ATOM 733 N N . PRO A 1 93 ? -9.354 2.644 16.332 1.00 85.81 93 PRO A N 1
ATOM 734 C CA . PRO A 1 93 ? -9.726 2.995 17.687 1.00 85.81 93 PRO A CA 1
ATOM 735 C C . PRO A 1 93 ? -9.291 4.412 18.047 1.00 85.81 93 PRO A C 1
ATOM 737 O O . PRO A 1 93 ? -8.234 4.884 17.628 1.00 85.81 93 PRO A O 1
ATOM 740 N N . THR A 1 94 ? -10.072 5.078 18.894 1.00 82.56 94 THR A N 1
ATOM 741 C CA . THR A 1 94 ? -9.729 6.412 19.389 1.00 82.56 94 THR A CA 1
ATOM 742 C C . THR A 1 94 ? -8.365 6.392 20.085 1.00 82.56 94 THR A C 1
ATOM 744 O O . THR A 1 94 ? -8.150 5.632 21.027 1.00 82.56 94 THR A O 1
ATOM 747 N N . GLY A 1 95 ? -7.439 7.233 19.617 1.00 79.25 95 GLY A N 1
ATOM 748 C CA . GLY A 1 95 ? -6.079 7.318 20.157 1.00 79.25 95 GLY A CA 1
ATOM 749 C C . GLY A 1 95 ? -5.097 6.266 19.625 1.00 79.25 95 GLY A C 1
ATOM 750 O O . GLY A 1 95 ? -4.008 6.149 20.180 1.00 79.25 95 GLY A O 1
ATOM 751 N N . PHE A 1 96 ? -5.453 5.506 18.580 1.00 82.38 96 PHE A N 1
ATOM 752 C CA . PHE A 1 96 ? -4.568 4.506 17.970 1.00 82.38 96 PHE A CA 1
ATOM 753 C C . PHE A 1 96 ? -3.473 5.119 17.086 1.00 82.38 96 PHE A C 1
ATOM 755 O O . PHE A 1 96 ? -2.295 4.818 17.268 1.00 82.38 96 PHE A O 1
ATOM 762 N N . SER A 1 97 ? -3.846 5.997 16.156 1.00 77.88 97 SER A N 1
ATOM 763 C CA . SER A 1 97 ? -2.920 6.743 15.304 1.00 77.88 97 SER A CA 1
ATOM 764 C C . SER A 1 97 ? -3.196 8.237 15.429 1.00 77.88 97 SER A C 1
ATOM 766 O O . SER A 1 97 ? -4.326 8.663 15.648 1.00 77.88 97 SER A O 1
ATOM 768 N N . ASN A 1 98 ? -2.151 9.049 15.286 1.00 78.00 98 ASN A N 1
ATOM 769 C CA . ASN A 1 98 ? -2.266 10.497 15.105 1.00 78.00 98 ASN A CA 1
ATOM 770 C C . ASN A 1 98 ? -1.935 10.928 13.666 1.00 78.00 98 ASN A C 1
ATOM 772 O O . ASN A 1 98 ? -1.744 12.115 13.409 1.00 78.00 98 ASN A O 1
ATOM 776 N N . LYS A 1 99 ? -1.801 9.967 12.743 1.00 79.19 99 LYS A N 1
ATOM 777 C CA . LYS A 1 99 ? -1.384 10.205 11.358 1.00 79.19 99 LYS A CA 1
ATOM 778 C C . LYS A 1 99 ? -2.537 9.948 10.399 1.00 79.19 99 LYS A C 1
ATOM 780 O O . LYS A 1 99 ? -3.033 8.829 10.331 1.00 79.19 99 LYS A O 1
ATOM 785 N N . ASP A 1 100 ? -2.870 10.956 9.595 1.00 85.94 100 ASP A N 1
ATOM 786 C CA . ASP A 1 100 ? -3.915 10.862 8.567 1.00 85.94 100 ASP A CA 1
ATOM 787 C C . ASP A 1 100 ? -3.526 9.980 7.373 1.00 85.94 100 ASP A C 1
ATOM 789 O O . ASP A 1 100 ? -4.395 9.380 6.740 1.00 85.94 100 ASP A O 1
ATOM 793 N N . TRP A 1 101 ? -2.232 9.929 7.050 1.00 93.25 101 TRP A N 1
ATOM 794 C CA . TRP A 1 101 ? -1.681 9.200 5.910 1.00 93.25 101 TRP A CA 1
ATOM 795 C C . TRP A 1 101 ? -0.368 8.516 6.286 1.00 93.25 101 TRP A C 1
ATOM 797 O O . TRP A 1 101 ? 0.456 9.071 7.018 1.00 93.25 101 TRP A O 1
ATOM 807 N N . VAL A 1 102 ? -0.157 7.319 5.745 1.00 94.44 102 VAL A N 1
ATOM 808 C CA . VAL A 1 102 ? 1.074 6.537 5.890 1.00 94.44 102 VAL A CA 1
ATOM 809 C C . VAL A 1 102 ? 1.557 6.125 4.508 1.00 94.44 102 VAL A C 1
ATOM 811 O O . VAL A 1 102 ? 0.807 5.507 3.757 1.00 94.44 102 VAL A O 1
ATOM 814 N N . SER A 1 103 ? 2.815 6.425 4.191 1.00 96.38 103 SER A N 1
ATOM 815 C CA . SER A 1 103 ? 3.448 6.039 2.926 1.00 96.38 103 SER A CA 1
ATOM 816 C C . SER A 1 103 ? 4.635 5.111 3.166 1.00 96.38 103 SER A C 1
ATOM 818 O O . SER A 1 103 ? 5.315 5.225 4.186 1.00 96.38 103 SER A O 1
ATOM 820 N N . GLY A 1 104 ? 4.891 4.211 2.220 1.00 96.31 104 GLY A N 1
ATOM 821 C CA . GLY A 1 104 ? 5.989 3.252 2.277 1.00 96.31 104 GLY A CA 1
ATOM 822 C C . GLY A 1 104 ? 6.665 3.068 0.924 1.00 96.31 104 GLY A C 1
ATOM 823 O O . GLY A 1 104 ? 6.057 3.269 -0.127 1.00 96.31 104 GLY A O 1
ATOM 824 N N . VAL A 1 105 ? 7.942 2.691 0.973 1.00 97.19 105 VAL A N 1
ATOM 825 C CA . VAL A 1 105 ? 8.760 2.355 -0.194 1.00 97.19 105 VAL A CA 1
ATOM 826 C C . VAL A 1 105 ? 9.494 1.042 0.063 1.00 97.19 105 VAL A C 1
ATOM 828 O O . VAL A 1 105 ? 10.046 0.835 1.143 1.00 97.19 105 VAL A O 1
ATOM 831 N N . SER A 1 106 ? 9.500 0.162 -0.933 1.00 96.38 106 SER A N 1
ATOM 832 C CA . SER A 1 106 ? 10.263 -1.083 -0.958 1.00 96.38 106 SER A CA 1
ATOM 833 C C . SER A 1 106 ? 11.070 -1.146 -2.248 1.00 96.38 106 SER A C 1
ATOM 835 O O . SER A 1 106 ? 10.545 -0.884 -3.331 1.00 96.38 106 SER A O 1
ATOM 837 N N . LEU A 1 107 ? 12.353 -1.475 -2.131 1.00 94.56 107 LEU A N 1
ATOM 838 C CA . LEU A 1 107 ? 13.278 -1.618 -3.250 1.00 94.56 107 LEU A CA 1
ATOM 839 C C . LEU A 1 107 ? 13.924 -2.999 -3.172 1.00 94.56 107 LEU A C 1
ATOM 841 O O . LEU A 1 107 ? 14.336 -3.437 -2.099 1.00 94.56 107 LEU A O 1
ATOM 845 N N . GLY A 1 108 ? 14.021 -3.674 -4.312 1.00 92.19 108 GLY A N 1
ATOM 846 C CA . GLY A 1 108 ? 14.618 -4.997 -4.425 1.00 92.19 108 GLY A CA 1
ATOM 847 C C . GLY A 1 108 ? 15.613 -5.064 -5.572 1.00 92.19 108 GLY A C 1
ATOM 848 O O . GLY A 1 108 ? 15.407 -4.458 -6.623 1.00 92.19 108 GLY A O 1
ATOM 849 N N . MET A 1 109 ? 16.674 -5.838 -5.376 1.00 89.94 109 MET A N 1
ATOM 850 C CA . MET A 1 109 ? 17.657 -6.166 -6.401 1.00 89.94 109 MET A CA 1
ATOM 851 C C . MET A 1 109 ? 17.838 -7.682 -6.429 1.00 89.94 109 MET A C 1
ATOM 853 O O . MET A 1 109 ? 17.951 -8.313 -5.379 1.00 89.94 109 MET A O 1
ATOM 857 N N . SER A 1 110 ? 17.855 -8.262 -7.622 1.00 84.38 110 SER A N 1
ATOM 858 C CA . SER A 1 110 ? 18.059 -9.694 -7.856 1.00 84.38 110 SER A CA 1
ATOM 859 C C . SER A 1 110 ? 19.178 -9.879 -8.874 1.00 84.38 110 SER A C 1
ATOM 861 O O . SER A 1 110 ? 19.299 -9.049 -9.773 1.00 84.38 110 SER A O 1
ATOM 863 N N . PHE A 1 111 ? 19.996 -10.916 -8.701 1.00 83.75 111 PHE A N 1
ATOM 864 C CA . PHE A 1 111 ? 21.169 -11.238 -9.517 1.00 83.75 111 PHE A CA 1
ATOM 865 C C . PHE A 1 111 ? 21.253 -12.741 -9.783 1.00 83.75 111 PHE A C 1
ATOM 867 O O . PHE A 1 111 ? 20.589 -13.504 -9.042 1.00 83.75 111 PHE A O 1
#

pLDDT: mean 76.57, std 17.73, range [36.44, 97.19]

Sequence (111 aa):
MVRQDISFYPSFLNQQKANSQNNIRNSQASHAIYLGMDAGYITNHDKSQNKRLLGQHLAGAFIGIKGHYTPNTSNPYLSFNYDIFTSKAISEPTGFSNKDWVSGVSLGMSF

Secondary structure (DSSP, 8-state):
---EEEEE--TTT-TTSS---S---PPEEEEEEEEEEEEEE---SSGGGGGGSS-SEEEEEEEEEEEEEE--SS-TT-EEEEEEEEEEEEE--TTS---S-EEEEEEEEE-